Protein AF-A0A954KDH1-F1 (afdb_monomer_lite)

pLDDT: mean 82.48, std 14.62, range [36.0, 96.5]

Structure (mmCIF, N/CA/C/O backbone):
data_AF-A0A954KDH1-F1
#
_entry.id   AF-A0A954KDH1-F1
#
loop_
_atom_site.group_PDB
_atom_site.id
_atom_site.type_symbol
_atom_site.label_atom_id
_atom_site.label_alt_id
_atom_site.label_comp_id
_atom_site.label_asym_id
_atom_site.label_entity_id
_atom_site.label_seq_id
_atom_site.pdbx_PDB_ins_code
_atom_site.Cartn_x
_atom_site.Cartn_y
_atom_site.Cartn_z
_atom_site.occupancy
_atom_site.B_iso_or_equiv
_atom_site.auth_seq_id
_atom_site.auth_comp_id
_atom_site.auth_asym_id
_atom_site.auth_atom_id
_atom_site.pdbx_PDB_model_num
ATOM 1 N N . MET A 1 1 ? 12.120 -22.238 31.222 1.00 41.44 1 MET A N 1
ATOM 2 C CA . MET A 1 1 ? 12.015 -21.765 29.825 1.00 41.44 1 MET A CA 1
ATOM 3 C C . MET A 1 1 ? 10.906 -22.561 29.163 1.00 41.44 1 MET A C 1
ATOM 5 O O . MET A 1 1 ? 11.081 -23.754 28.955 1.00 41.44 1 MET A O 1
ATOM 9 N N . LEU A 1 2 ? 9.734 -21.948 28.991 1.00 50.34 2 LEU A N 1
ATOM 10 C CA . LEU A 1 2 ? 8.529 -22.610 28.492 1.00 50.34 2 LEU A CA 1
ATOM 11 C C . LEU A 1 2 ? 8.647 -22.820 26.981 1.00 50.34 2 LEU A C 1
ATOM 13 O O . LEU A 1 2 ? 8.677 -21.863 26.214 1.00 50.34 2 LEU A O 1
ATOM 17 N N . ILE A 1 3 ? 8.711 -24.084 26.568 1.00 58.03 3 ILE A N 1
ATOM 18 C CA . ILE A 1 3 ? 8.338 -24.479 25.213 1.00 58.03 3 ILE A CA 1
ATOM 19 C C . ILE A 1 3 ? 6.816 -24.325 25.172 1.00 58.03 3 ILE A C 1
ATOM 21 O O . ILE A 1 3 ? 6.092 -25.205 25.634 1.00 58.03 3 ILE A O 1
ATOM 25 N N . GLU A 1 4 ? 6.325 -23.176 24.711 1.00 59.12 4 GLU A N 1
ATOM 26 C CA . GLU A 1 4 ? 4.906 -23.024 24.381 1.00 59.12 4 GLU A CA 1
ATOM 27 C C . GLU A 1 4 ? 4.525 -24.118 23.383 1.00 59.12 4 GLU A C 1
ATOM 29 O O . GLU A 1 4 ? 5.146 -24.264 22.326 1.00 59.12 4 GLU A O 1
ATOM 34 N N . SER A 1 5 ? 3.529 -24.930 23.739 1.00 81.81 5 SER A N 1
ATOM 35 C CA . SER A 1 5 ? 3.083 -26.016 22.872 1.00 81.81 5 SER A CA 1
ATOM 36 C C . SER A 1 5 ? 2.505 -25.438 21.576 1.00 81.81 5 SER A C 1
ATOM 38 O O . SER A 1 5 ? 1.783 -24.441 21.590 1.00 81.81 5 SER A O 1
ATOM 40 N N . LEU A 1 6 ? 2.790 -26.075 20.437 1.00 76.06 6 LEU A N 1
ATOM 41 C CA . LEU A 1 6 ? 2.271 -25.654 19.125 1.00 76.06 6 LEU A CA 1
ATOM 42 C C . LEU A 1 6 ? 0.738 -25.524 19.110 1.00 76.06 6 LEU A C 1
ATOM 44 O O . LEU A 1 6 ? 0.189 -24.698 18.386 1.00 76.06 6 LEU A O 1
ATOM 48 N N . SER A 1 7 ? 0.054 -26.311 19.940 1.00 82.31 7 SER A N 1
ATOM 49 C CA . SER A 1 7 ? -1.394 -26.275 20.135 1.00 82.31 7 SER A CA 1
ATOM 50 C C . SER A 1 7 ? -1.880 -24.939 20.700 1.00 82.31 7 SER A C 1
ATOM 52 O O . SER A 1 7 ? -2.890 -24.415 20.235 1.00 82.31 7 SER A O 1
ATOM 5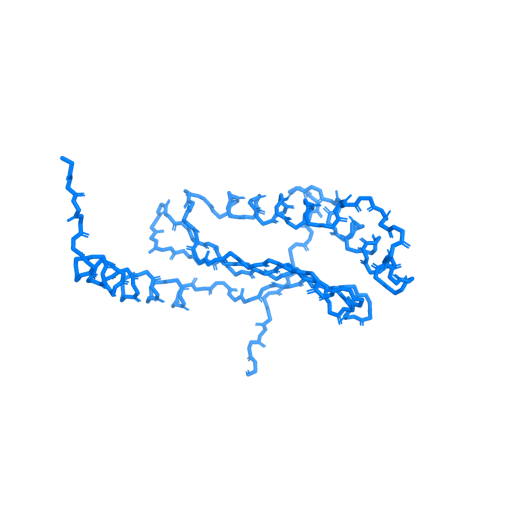4 N N . GLN A 1 8 ? -1.139 -24.372 21.654 1.00 79.75 8 GLN A N 1
ATOM 55 C CA . GLN A 1 8 ? -1.467 -23.101 22.296 1.00 79.75 8 GLN A CA 1
ATOM 56 C C . GLN A 1 8 ? -1.303 -21.934 21.316 1.00 79.75 8 GLN A C 1
ATOM 58 O O . GLN A 1 8 ? -2.237 -21.164 21.116 1.00 79.75 8 GLN A O 1
ATOM 63 N N . ARG A 1 9 ? -0.188 -21.899 20.574 1.00 74.44 9 ARG A N 1
ATOM 64 C CA . ARG A 1 9 ? 0.027 -20.904 19.507 1.00 74.44 9 ARG A CA 1
ATOM 65 C C . ARG A 1 9 ? -1.010 -21.000 18.390 1.00 74.44 9 ARG A C 1
ATOM 67 O O . ARG A 1 9 ? -1.401 -19.987 17.819 1.00 74.44 9 ARG A O 1
ATOM 74 N N . ARG A 1 10 ? -1.476 -22.213 18.069 1.00 81.81 10 ARG A N 1
ATOM 75 C CA . ARG A 1 10 ? -2.538 -22.413 17.074 1.00 81.81 10 ARG A CA 1
ATOM 76 C C . ARG A 1 10 ? -3.878 -21.864 17.558 1.00 81.81 10 ARG A C 1
ATOM 78 O O . ARG A 1 10 ? -4.588 -21.276 16.753 1.00 81.81 10 ARG A O 1
ATOM 85 N N . GLN A 1 11 ? -4.213 -22.039 18.837 1.00 83.06 11 GLN A N 1
ATOM 86 C CA . GLN A 1 11 ? -5.427 -21.467 19.427 1.00 83.06 11 GLN A CA 1
ATOM 87 C C . GLN A 1 11 ? -5.362 -19.944 19.511 1.00 83.06 11 GLN A C 1
ATOM 89 O O . GLN A 1 11 ? -6.327 -19.289 19.144 1.00 83.06 11 GLN A O 1
ATOM 94 N N . GLU A 1 12 ? -4.228 -19.377 19.917 1.00 76.19 12 GLU A N 1
ATOM 95 C CA . GLU A 1 12 ? -4.022 -17.923 19.934 1.00 76.19 12 GLU A CA 1
ATOM 96 C C . GLU A 1 12 ? -4.128 -17.329 18.525 1.00 76.19 12 GLU A C 1
ATOM 98 O O . GLU A 1 12 ? -4.797 -16.318 18.326 1.00 76.19 12 GLU A O 1
ATOM 103 N N . PHE A 1 13 ? -3.549 -18.000 17.524 1.00 72.94 13 PHE A N 1
ATOM 104 C CA . PHE A 1 13 ? -3.697 -17.609 16.126 1.00 72.94 13 PHE A CA 1
ATOM 105 C C . PHE A 1 13 ? -5.142 -17.741 15.633 1.00 72.94 13 PHE A C 1
ATOM 107 O O . PHE A 1 13 ? -5.624 -16.832 14.975 1.00 72.94 13 PHE A O 1
ATOM 114 N N . GLN A 1 14 ? -5.852 -18.829 15.948 1.00 73.88 14 GLN A N 1
ATOM 115 C CA . GLN A 1 14 ? -7.266 -18.990 15.577 1.00 73.88 14 GLN A CA 1
ATOM 116 C C . GLN A 1 14 ? -8.146 -17.927 16.232 1.00 73.88 14 GLN A C 1
ATOM 118 O O . GLN A 1 14 ? -8.955 -17.307 15.553 1.00 73.88 14 GLN A O 1
ATOM 123 N N . HIS A 1 15 ? -7.922 -17.649 17.513 1.00 70.56 15 HIS A N 1
ATOM 124 C CA . HIS A 1 15 ? -8.619 -16.594 18.232 1.00 70.56 15 HIS A CA 1
ATOM 125 C C . HIS A 1 15 ? -8.330 -15.220 17.624 1.00 70.56 15 HIS A C 1
ATOM 127 O O . HIS A 1 15 ? -9.251 -14.437 17.420 1.00 70.56 15 HIS A O 1
ATOM 133 N N . TRP A 1 16 ? -7.079 -14.934 17.254 1.00 66.44 16 TRP A N 1
ATOM 134 C CA . TRP A 1 16 ? -6.728 -13.718 16.517 1.00 66.44 16 TRP A CA 1
ATOM 135 C C . TRP A 1 16 ? -7.378 -13.679 15.127 1.00 66.44 16 TRP A C 1
ATOM 137 O O . TRP A 1 16 ? -7.910 -12.652 14.725 1.00 66.44 16 TRP A O 1
ATOM 147 N N . VAL A 1 17 ? -7.410 -14.798 14.402 1.00 63.44 17 VAL A N 1
ATOM 148 C CA . VAL A 1 17 ? -8.086 -14.913 13.101 1.00 63.44 17 VAL A CA 1
ATOM 149 C C . VAL A 1 17 ? -9.591 -14.687 13.229 1.00 63.44 17 VAL A C 1
ATOM 151 O O . VAL A 1 17 ? -10.179 -14.144 12.311 1.00 63.44 17 VAL A O 1
ATOM 154 N N . GLU A 1 18 ? -10.233 -15.076 14.321 1.00 63.59 18 GLU A N 1
ATOM 155 C CA . GLU A 1 18 ? -11.670 -14.851 14.521 1.00 63.59 18 GLU A CA 1
ATOM 156 C C . GLU A 1 18 ? -11.955 -13.425 15.007 1.00 63.59 18 GLU A C 1
ATOM 158 O O . GLU A 1 18 ? -12.892 -12.784 14.546 1.00 63.59 18 GLU A O 1
ATOM 163 N N . THR A 1 19 ? -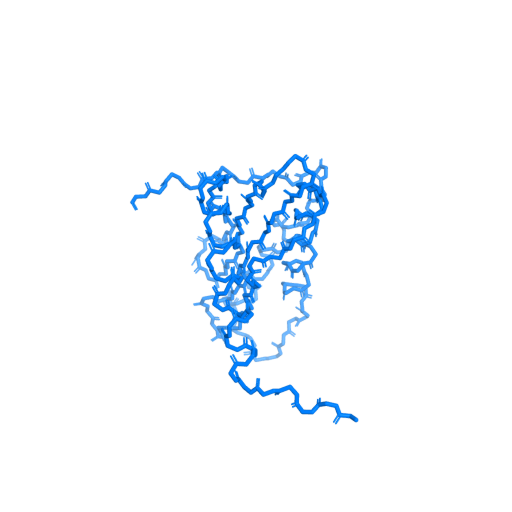11.117 -12.892 15.896 1.00 58.12 19 THR A N 1
ATOM 164 C CA . THR A 1 19 ? -11.371 -11.605 16.566 1.00 58.12 19 THR A CA 1
ATOM 165 C C . THR A 1 19 ? -10.765 -10.391 15.867 1.00 58.12 19 THR A C 1
ATOM 167 O O . THR A 1 19 ? -11.274 -9.290 16.042 1.00 58.12 19 THR A O 1
ATOM 170 N N . ALA A 1 20 ? -9.700 -10.550 15.075 1.00 52.81 20 ALA A N 1
ATOM 171 C CA . ALA A 1 20 ? -9.060 -9.459 14.333 1.00 52.81 20 ALA A CA 1
ATOM 172 C C . ALA A 1 20 ? -9.505 -9.393 12.863 1.00 52.81 20 ALA A C 1
ATOM 174 O O . ALA A 1 20 ? -9.454 -8.325 12.256 1.00 52.81 20 ALA A O 1
ATOM 175 N N . ARG A 1 21 ? -9.948 -10.518 12.284 1.00 49.81 21 ARG A N 1
ATOM 176 C CA . ARG A 1 21 ? -10.397 -10.585 10.882 1.00 49.81 21 ARG A CA 1
ATOM 177 C C . ARG A 1 21 ? -11.805 -10.019 10.689 1.00 49.81 21 ARG A C 1
ATOM 179 O O . ARG A 1 21 ? -12.070 -9.475 9.629 1.00 49.81 21 ARG A O 1
ATOM 186 N N . ASP A 1 22 ? -12.665 -10.087 11.706 1.00 55.66 22 ASP A N 1
ATOM 187 C CA . ASP A 1 22 ? -14.060 -9.626 11.616 1.00 55.66 22 ASP A CA 1
ATOM 188 C C . ASP A 1 22 ? -14.228 -8.090 11.753 1.00 55.66 22 ASP A C 1
ATOM 190 O O . ASP A 1 22 ? -14.927 -7.483 10.940 1.00 55.66 22 ASP A O 1
ATOM 194 N N . PRO A 1 23 ? -13.539 -7.378 12.673 1.00 56.06 23 PRO A N 1
ATOM 195 C CA . PRO A 1 23 ? -13.698 -5.924 12.792 1.00 56.06 23 PRO A CA 1
ATOM 196 C C . PRO A 1 23 ? -13.028 -5.155 11.653 1.00 56.06 23 PRO A C 1
ATOM 198 O O . PRO A 1 23 ? -13.531 -4.117 11.233 1.00 56.06 23 PRO A O 1
ATOM 201 N N . ALA A 1 24 ? -11.888 -5.641 11.151 1.00 56.94 24 ALA A N 1
ATOM 202 C CA . ALA A 1 24 ? -11.119 -4.926 10.138 1.00 56.94 24 ALA A CA 1
ATOM 203 C C . ALA A 1 24 ? -11.778 -4.991 8.751 1.00 56.94 24 ALA A C 1
ATOM 205 O O . ALA A 1 24 ? -11.889 -3.973 8.077 1.00 56.94 24 ALA A O 1
ATOM 206 N N . ASP A 1 25 ? -12.269 -6.162 8.336 1.00 60.72 25 ASP A N 1
ATOM 207 C CA . ASP A 1 25 ? -12.939 -6.289 7.036 1.00 60.72 25 ASP A CA 1
ATOM 208 C C . ASP A 1 25 ? -14.343 -5.629 7.055 1.00 60.72 25 ASP A C 1
ATOM 210 O O . ASP A 1 25 ? -14.771 -5.086 6.039 1.00 60.72 25 ASP A O 1
ATOM 214 N N . SER A 1 26 ? -15.045 -5.592 8.201 1.00 64.38 26 SER A N 1
ATOM 215 C CA . SER A 1 26 ? -16.382 -4.967 8.320 1.00 64.38 26 SER A CA 1
ATOM 216 C C . SER A 1 26 ? -16.371 -3.435 8.423 1.00 64.38 26 SER A C 1
ATOM 218 O O . SER A 1 26 ? -17.340 -2.787 8.028 1.00 64.38 26 SER A O 1
ATOM 220 N N . SER A 1 27 ? -15.281 -2.850 8.929 1.00 74.44 27 SER A N 1
ATOM 221 C CA . SER A 1 27 ? -15.080 -1.396 9.070 1.00 74.44 27 SER A CA 1
ATOM 222 C C . SER A 1 27 ? -14.056 -0.826 8.085 1.00 74.44 27 SER A C 1
ATOM 224 O O . SER A 1 27 ? -13.600 0.311 8.243 1.00 74.44 27 SER A O 1
ATOM 226 N N . SER A 1 28 ? -13.658 -1.630 7.098 1.00 83.44 28 SER A N 1
ATOM 227 C CA . SER A 1 28 ? -12.662 -1.244 6.113 1.00 83.44 28 SER A CA 1
ATOM 228 C C . SER A 1 28 ? -13.101 -0.001 5.348 1.00 83.44 28 SER A C 1
ATOM 230 O O . SER A 1 28 ? -14.233 0.116 4.879 1.00 83.44 28 SER A O 1
ATOM 232 N N . GLU A 1 29 ? -12.159 0.915 5.158 1.00 87.88 29 GLU A N 1
ATOM 233 C CA . GLU A 1 29 ? -12.339 2.064 4.277 1.00 87.88 29 GLU A CA 1
ATOM 234 C C . GLU A 1 29 ? -12.196 1.707 2.788 1.00 87.88 29 GLU A C 1
ATOM 236 O O . GLU A 1 29 ? -12.301 2.586 1.933 1.00 87.88 29 GLU A O 1
ATOM 241 N N . GLY A 1 30 ? -11.938 0.435 2.474 1.00 87.50 30 GLY A N 1
ATOM 242 C CA . GLY A 1 30 ? -11.697 -0.068 1.131 1.00 87.50 30 GLY A CA 1
ATOM 243 C C . GLY A 1 30 ? -10.229 0.009 0.707 1.00 87.50 30 GLY A C 1
ATOM 244 O O . GLY A 1 30 ? -9.422 0.784 1.231 1.00 87.50 30 GLY A O 1
ATOM 245 N N . LEU A 1 31 ? -9.881 -0.842 -0.260 1.00 90.50 31 LEU A N 1
ATOM 246 C CA . LEU A 1 31 ? -8.530 -0.937 -0.800 1.00 90.50 31 LEU A CA 1
ATOM 247 C C . LEU A 1 31 ? -8.167 0.344 -1.555 1.00 90.50 31 LEU A C 1
ATOM 249 O O . LEU A 1 31 ? -8.916 0.833 -2.398 1.00 90.50 31 LEU A O 1
ATOM 253 N N . ARG A 1 32 ? -6.980 0.866 -1.275 1.00 92.88 32 ARG A N 1
ATOM 254 C CA . ARG A 1 32 ? -6.385 2.022 -1.940 1.00 92.88 32 ARG A CA 1
ATOM 255 C C . ARG A 1 32 ? -5.073 1.599 -2.556 1.00 92.88 32 ARG A C 1
ATOM 257 O O . ARG A 1 32 ? -4.316 0.859 -1.932 1.00 92.88 32 ARG A O 1
ATOM 264 N N . PHE A 1 33 ? -4.784 2.059 -3.766 1.00 93.00 33 PHE A N 1
ATOM 265 C CA . PHE A 1 33 ? -3.536 1.705 -4.422 1.00 93.00 33 PHE A CA 1
ATOM 266 C C . PHE A 1 33 ? -2.991 2.815 -5.311 1.00 93.00 33 PHE A C 1
ATOM 268 O O . PHE A 1 33 ? -3.716 3.664 -5.823 1.00 93.00 33 PHE A O 1
ATOM 275 N N . LEU A 1 34 ? -1.677 2.766 -5.479 1.00 92.12 34 LEU A N 1
ATOM 276 C CA . LEU A 1 34 ? -0.881 3.564 -6.393 1.00 92.12 34 LEU A CA 1
ATOM 277 C C . LEU A 1 34 ? -0.156 2.591 -7.316 1.00 92.12 34 LEU A C 1
ATOM 279 O O . LEU A 1 34 ? 0.399 1.591 -6.851 1.00 92.12 34 LEU A O 1
ATOM 283 N N . SER A 1 35 ? -0.130 2.897 -8.602 1.00 93.38 35 SER A N 1
ATOM 284 C CA . SER A 1 35 ? 0.658 2.162 -9.585 1.00 93.38 35 SER A CA 1
ATOM 285 C C . SER A 1 35 ? 1.393 3.136 -10.491 1.00 93.38 35 SER A C 1
ATOM 287 O O . SER A 1 35 ? 0.923 4.253 -10.720 1.00 93.38 35 SER A O 1
ATOM 289 N N . ASP A 1 36 ? 2.522 2.703 -11.045 1.00 92.69 36 ASP A N 1
ATOM 290 C CA . ASP A 1 36 ? 3.136 3.429 -12.155 1.00 92.69 36 ASP A CA 1
ATOM 291 C C . ASP A 1 36 ? 2.230 3.360 -13.399 1.00 92.69 36 ASP A C 1
ATOM 293 O O . ASP A 1 36 ? 1.269 2.581 -13.466 1.00 92.69 36 ASP A O 1
ATOM 297 N N . ARG A 1 37 ? 2.557 4.150 -14.424 1.00 89.56 37 ARG A N 1
ATOM 298 C CA . ARG A 1 37 ? 1.727 4.261 -15.635 1.00 89.56 37 ARG A CA 1
ATOM 299 C C . ARG A 1 37 ? 1.569 2.950 -16.406 1.00 89.56 37 ARG A C 1
ATOM 301 O O . ARG A 1 37 ? 0.618 2.818 -17.172 1.00 89.56 37 ARG A O 1
ATOM 308 N N . ASN A 1 38 ? 2.491 2.001 -16.237 1.00 92.12 38 ASN A N 1
ATOM 309 C CA . ASN A 1 38 ? 2.505 0.734 -16.968 1.00 92.12 38 ASN A CA 1
ATOM 310 C C . ASN A 1 38 ? 2.145 -0.477 -16.094 1.00 92.12 38 ASN A C 1
ATOM 312 O O . ASN A 1 38 ? 2.442 -1.609 -16.505 1.00 92.12 38 ASN A O 1
ATOM 316 N N . ASP A 1 39 ? 1.584 -0.247 -14.900 1.00 93.25 39 ASP A N 1
ATOM 317 C CA . ASP A 1 39 ? 1.222 -1.285 -13.920 1.00 93.25 39 ASP A CA 1
ATOM 318 C C . ASP A 1 39 ? 2.367 -2.293 -13.660 1.00 93.25 39 ASP A C 1
ATOM 320 O O . ASP A 1 39 ? 2.202 -3.506 -13.523 1.00 93.25 39 ASP A O 1
ATOM 324 N N . ALA A 1 40 ? 3.590 -1.776 -13.672 1.00 94.75 40 ALA A N 1
ATOM 325 C CA . ALA A 1 40 ? 4.844 -2.479 -13.474 1.00 94.75 40 ALA A CA 1
ATOM 326 C C . ALA A 1 40 ? 5.314 -2.446 -12.004 1.00 94.75 40 ALA A C 1
ATOM 328 O O . ALA A 1 40 ? 6.208 -3.216 -11.632 1.00 94.75 40 ALA A O 1
ATOM 329 N N . ALA A 1 41 ? 4.714 -1.598 -11.172 1.00 95.50 41 ALA A N 1
ATOM 330 C CA . ALA A 1 41 ? 4.897 -1.454 -9.738 1.00 95.50 41 ALA A CA 1
ATOM 331 C C . ALA A 1 41 ? 3.575 -1.047 -9.067 1.00 95.50 41 ALA A C 1
ATOM 333 O O . ALA A 1 41 ? 2.730 -0.387 -9.664 1.00 95.50 41 ALA A O 1
ATOM 334 N N . LEU A 1 42 ? 3.412 -1.457 -7.812 1.00 95.56 42 LEU A N 1
ATOM 335 C CA . LEU A 1 42 ? 2.193 -1.288 -7.030 1.00 95.56 42 LEU A CA 1
ATOM 336 C C . LEU A 1 42 ? 2.540 -0.962 -5.578 1.00 95.56 42 LEU A C 1
ATOM 338 O O . LEU A 1 42 ? 3.405 -1.615 -4.986 1.00 95.56 42 LEU A O 1
ATOM 342 N N . ALA A 1 43 ? 1.808 -0.026 -4.988 1.00 95.81 43 ALA A N 1
ATOM 343 C CA . ALA A 1 43 ? 1.707 0.161 -3.549 1.00 95.81 43 ALA A CA 1
ATOM 344 C C . ALA A 1 43 ? 0.232 0.230 -3.165 1.00 95.81 43 ALA A C 1
ATOM 346 O O . ALA A 1 43 ? -0.447 1.188 -3.515 1.00 95.81 43 ALA A O 1
ATOM 347 N N . GLU A 1 44 ? -0.261 -0.777 -2.459 1.00 95.44 44 GLU A N 1
ATOM 348 C CA . GLU A 1 44 ? -1.649 -0.862 -2.018 1.00 95.44 44 GLU A CA 1
ATOM 349 C C . GLU A 1 44 ? -1.732 -0.992 -0.503 1.00 95.44 44 GLU A C 1
ATOM 351 O O . GLU A 1 44 ? -0.857 -1.583 0.138 1.00 95.44 44 GLU A O 1
ATOM 356 N N . TYR A 1 45 ? -2.788 -0.435 0.069 1.00 95.19 45 TYR A N 1
ATOM 357 C CA . TYR A 1 45 ? -3.084 -0.531 1.483 1.00 95.19 45 TYR A CA 1
ATOM 358 C C . TYR A 1 45 ? -4.577 -0.435 1.739 1.00 95.19 45 TYR A C 1
ATOM 360 O O . TYR A 1 45 ? -5.360 0.036 0.916 1.00 95.19 45 TYR A O 1
ATOM 368 N N . GLU A 1 46 ? -4.958 -0.862 2.926 1.00 94.00 46 GLU A N 1
ATOM 369 C CA . GLU A 1 46 ? -6.327 -0.806 3.395 1.00 94.00 46 GLU A CA 1
ATOM 370 C C . GLU A 1 46 ? -6.306 -0.529 4.886 1.00 94.00 46 GLU A C 1
ATOM 372 O O . GLU A 1 46 ? -5.496 -1.114 5.608 1.00 94.00 46 GLU A O 1
ATOM 377 N N . ILE A 1 47 ? -7.158 0.394 5.322 1.00 93.56 47 ILE A N 1
ATOM 378 C CA . ILE A 1 47 ? -7.257 0.828 6.712 1.00 93.56 47 ILE A CA 1
ATOM 379 C C . ILE A 1 47 ? -8.647 0.489 7.226 1.00 93.56 47 ILE A C 1
ATOM 381 O O . ILE A 1 47 ? -9.629 0.665 6.510 1.00 93.56 47 ILE A O 1
ATOM 385 N N . ALA A 1 48 ? -8.712 0.042 8.472 1.00 91.50 48 ALA A N 1
ATOM 386 C CA . ALA A 1 48 ? -9.957 -0.266 9.148 1.00 91.50 48 ALA A CA 1
ATOM 387 C C . ALA A 1 48 ? -9.953 0.277 10.578 1.00 91.50 48 ALA A C 1
ATOM 389 O O . ALA A 1 48 ? -8.915 0.260 11.250 1.00 91.50 48 ALA A O 1
ATOM 390 N N . LYS A 1 49 ? -11.110 0.743 11.055 1.00 90.50 49 LYS A N 1
ATOM 391 C CA . LYS A 1 49 ? -11.283 1.208 12.438 1.00 90.50 49 LYS A CA 1
ATOM 392 C C . LYS A 1 49 ? -11.741 0.036 13.308 1.00 90.50 49 LYS A C 1
ATOM 394 O O . LYS A 1 49 ? -12.878 -0.404 13.209 1.00 90.50 49 LYS A O 1
ATOM 399 N N . LEU A 1 50 ? -10.869 -0.462 14.183 1.00 85.31 50 LEU A N 1
ATOM 400 C CA . LEU A 1 50 ? -11.181 -1.628 15.019 1.00 85.31 50 LEU A CA 1
ATOM 401 C C . LEU A 1 50 ? -12.140 -1.287 16.167 1.00 85.31 50 LEU A C 1
ATOM 403 O O . LEU A 1 50 ? -13.005 -2.089 16.507 1.00 85.31 50 LEU A O 1
ATOM 407 N N . ASP A 1 51 ? -11.956 -0.113 16.775 1.00 84.44 51 ASP A N 1
ATOM 408 C CA . ASP A 1 51 ? -12.805 0.466 17.822 1.00 84.44 51 ASP A CA 1
ATOM 409 C C . ASP A 1 51 ? -12.546 1.983 17.932 1.00 84.44 51 ASP A C 1
ATOM 411 O O . ASP A 1 51 ? -11.925 2.576 17.051 1.00 84.44 51 ASP A O 1
ATOM 415 N N . GLU A 1 52 ? -13.027 2.645 18.990 1.00 81.62 52 GLU A N 1
ATOM 416 C CA . GLU A 1 52 ? -12.888 4.101 19.149 1.00 81.62 52 GLU A CA 1
ATOM 417 C C . GLU A 1 52 ? -11.447 4.615 19.220 1.00 81.62 52 GLU A C 1
ATOM 419 O O . GLU A 1 52 ? -11.212 5.784 18.911 1.00 81.62 52 GLU A O 1
ATOM 424 N N . THR A 1 53 ? -10.487 3.775 19.606 1.00 85.00 53 THR A N 1
ATOM 425 C CA . THR A 1 53 ? -9.100 4.197 19.849 1.00 85.00 53 THR A CA 1
ATOM 426 C C . THR A 1 53 ? -8.077 3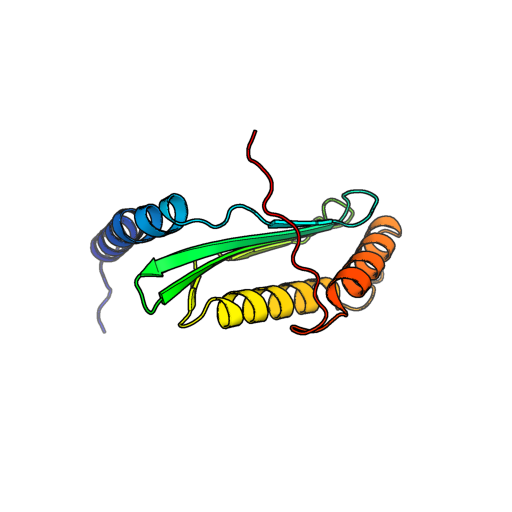.447 19.007 1.00 85.00 53 THR A C 1
ATOM 428 O O . THR A 1 53 ? -6.895 3.781 19.064 1.00 85.00 53 THR A O 1
ATOM 431 N N . ARG A 1 54 ? -8.490 2.435 18.234 1.00 90.19 54 ARG A N 1
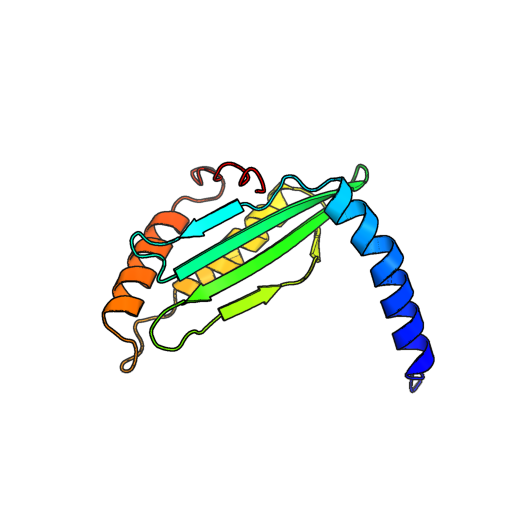ATOM 432 C CA . ARG A 1 54 ? -7.573 1.581 17.473 1.00 90.19 54 ARG A CA 1
ATOM 433 C C . ARG A 1 54 ? -7.936 1.488 16.002 1.00 90.19 54 ARG A C 1
ATOM 435 O O . ARG A 1 54 ? -9.092 1.331 15.610 1.00 90.19 54 ARG A O 1
ATOM 442 N N . TRP A 1 55 ? -6.885 1.480 15.197 1.00 93.56 55 TRP A N 1
ATOM 443 C CA . TRP A 1 55 ? -6.922 1.354 13.750 1.00 93.56 55 TRP A CA 1
ATOM 444 C C . TRP A 1 55 ? -6.027 0.204 13.316 1.00 93.56 55 TRP A C 1
ATOM 446 O O . TRP A 1 55 ? -5.052 -0.123 13.989 1.00 93.56 55 TRP A O 1
ATOM 456 N N . ALA A 1 56 ? -6.341 -0.410 12.186 1.00 92.44 56 ALA A N 1
ATOM 457 C CA . ALA A 1 56 ? -5.499 -1.417 11.568 1.00 92.44 56 ALA A CA 1
ATOM 458 C C . ALA A 1 56 ? -5.171 -1.034 10.132 1.00 92.44 56 ALA A C 1
ATOM 460 O O . ALA A 1 56 ? -5.967 -0.380 9.463 1.00 92.44 56 ALA A O 1
ATOM 461 N N . ILE A 1 57 ? -4.010 -1.476 9.657 1.00 94.19 57 ILE A N 1
ATOM 462 C CA . ILE A 1 57 ? -3.614 -1.379 8.254 1.00 94.19 57 ILE A CA 1
ATOM 463 C C . ILE A 1 57 ? -3.040 -2.699 7.755 1.00 94.19 57 ILE A C 1
ATOM 465 O O . ILE A 1 57 ? -2.225 -3.323 8.437 1.00 94.19 57 ILE A O 1
ATOM 469 N N . ARG A 1 58 ? -3.441 -3.109 6.553 1.00 93.94 58 ARG A N 1
ATOM 470 C CA . ARG A 1 58 ? -2.729 -4.107 5.745 1.00 93.94 58 ARG A CA 1
ATO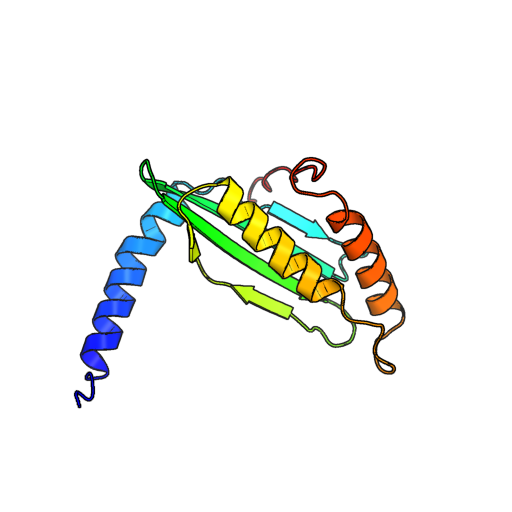M 471 C C . ARG A 1 58 ? -2.192 -3.432 4.495 1.00 93.94 58 ARG A C 1
ATOM 473 O O . ARG A 1 58 ? -2.771 -2.455 4.028 1.00 93.94 58 ARG A O 1
ATOM 480 N N . MET A 1 59 ? -1.088 -3.933 3.953 1.00 95.81 59 MET A N 1
ATOM 481 C CA . MET A 1 59 ? -0.504 -3.355 2.743 1.00 95.81 59 MET A CA 1
ATOM 482 C C . MET A 1 59 ? 0.318 -4.353 1.945 1.00 95.81 59 MET A C 1
ATOM 484 O O . MET A 1 59 ? 0.827 -5.345 2.475 1.00 95.81 59 MET A O 1
ATOM 488 N N . ARG A 1 60 ? 0.523 -4.021 0.676 1.00 96.06 60 ARG A N 1
ATOM 489 C CA . ARG A 1 60 ? 1.454 -4.693 -0.219 1.00 96.06 60 ARG A CA 1
ATOM 490 C C . ARG A 1 60 ? 2.165 -3.658 -1.074 1.00 96.06 60 ARG A C 1
ATOM 492 O O . ARG A 1 60 ? 1.551 -2.765 -1.640 1.00 96.06 60 ARG A O 1
ATOM 499 N N . VAL A 1 61 ? 3.476 -3.811 -1.201 1.00 96.50 61 VAL A N 1
ATOM 500 C CA . VAL A 1 61 ? 4.299 -3.022 -2.124 1.00 96.50 61 VAL A CA 1
ATOM 501 C C . VAL A 1 61 ? 5.130 -3.984 -2.957 1.00 96.50 61 VAL A C 1
ATOM 503 O O . VAL A 1 61 ? 5.754 -4.893 -2.405 1.00 96.50 61 VAL A O 1
ATOM 506 N N . ALA A 1 62 ? 5.079 -3.872 -4.280 1.00 96.38 62 ALA A N 1
ATOM 507 C CA . ALA A 1 62 ? 5.725 -4.840 -5.160 1.00 96.38 62 ALA A CA 1
ATOM 508 C C . ALA A 1 62 ? 6.017 -4.286 -6.553 1.00 96.38 62 ALA A C 1
ATOM 510 O O . ALA A 1 62 ? 5.261 -3.480 -7.090 1.00 96.38 62 ALA A O 1
ATOM 511 N N . TYR A 1 63 ? 7.057 -4.826 -7.180 1.00 95.31 63 TYR A N 1
ATOM 512 C CA . TYR A 1 63 ? 7.236 -4.787 -8.624 1.00 95.31 63 TYR A CA 1
ATOM 513 C C . TYR A 1 63 ? 6.464 -5.938 -9.280 1.00 95.31 63 TYR A C 1
ATOM 515 O O . TYR A 1 63 ? 6.524 -7.083 -8.833 1.00 95.31 63 TYR A O 1
ATOM 523 N N . ARG A 1 64 ? 5.770 -5.639 -10.378 1.00 94.12 64 ARG A N 1
ATOM 524 C CA . ARG A 1 64 ? 5.131 -6.599 -11.298 1.00 94.12 64 ARG A CA 1
ATOM 525 C C . ARG A 1 64 ? 5.997 -6.864 -12.540 1.00 94.12 64 ARG A C 1
ATOM 527 O O . ARG A 1 64 ? 5.566 -7.509 -13.490 1.00 94.12 64 ARG A O 1
ATOM 534 N N . CYS A 1 65 ? 7.224 -6.346 -12.545 1.00 91.56 65 CYS A N 1
ATOM 535 C CA . CYS A 1 65 ? 8.198 -6.499 -13.618 1.00 91.56 65 CYS A CA 1
ATOM 536 C C . CYS A 1 65 ? 9.602 -6.791 -13.066 1.00 91.56 65 CYS A C 1
ATOM 538 O O . CYS A 1 65 ? 9.865 -6.643 -11.871 1.00 91.56 65 CYS A O 1
ATOM 540 N N . GLY A 1 66 ? 10.513 -7.191 -13.957 1.00 89.69 66 GLY A N 1
ATOM 541 C CA . GLY A 1 66 ? 11.915 -7.423 -13.622 1.00 89.69 66 GLY A CA 1
ATOM 542 C C . GLY A 1 66 ? 12.083 -8.529 -12.583 1.00 89.69 66 GLY A C 1
ATOM 543 O O . GLY A 1 66 ? 11.751 -9.680 -12.850 1.00 89.69 66 GLY A O 1
ATOM 544 N N . ASN A 1 67 ? 12.610 -8.185 -11.408 1.00 88.81 67 ASN A N 1
ATOM 545 C CA . ASN A 1 67 ? 12.860 -9.155 -10.337 1.00 88.81 67 ASN A CA 1
ATOM 546 C C . ASN A 1 67 ? 11.619 -9.512 -9.498 1.00 88.81 67 ASN A C 1
ATOM 548 O O . ASN A 1 67 ? 11.737 -10.333 -8.589 1.00 88.81 67 ASN A O 1
ATOM 552 N N . CYS A 1 68 ? 10.464 -8.892 -9.771 1.00 90.38 68 CYS A N 1
ATOM 553 C CA . CYS A 1 68 ? 9.200 -9.121 -9.063 1.00 90.38 68 CYS A CA 1
ATOM 554 C C . CYS A 1 68 ? 9.306 -9.007 -7.528 1.00 90.38 68 CYS A C 1
ATOM 556 O O . CYS A 1 68 ? 8.544 -9.633 -6.791 1.00 90.38 68 CYS A O 1
ATOM 558 N N . ASN A 1 69 ? 10.277 -8.235 -7.030 1.00 91.50 69 ASN A N 1
ATOM 559 C CA . ASN A 1 69 ? 10.486 -8.052 -5.601 1.00 91.50 69 ASN A CA 1
ATOM 560 C C . ASN A 1 69 ? 9.280 -7.336 -4.984 1.00 91.50 69 ASN A C 1
ATOM 562 O O . ASN A 1 69 ? 8.795 -6.343 -5.520 1.00 91.50 69 ASN A O 1
ATOM 566 N N . GLY A 1 70 ? 8.835 -7.806 -3.827 1.00 93.00 70 GLY A N 1
ATOM 567 C CA . GLY A 1 70 ? 7.715 -7.230 -3.108 1.00 93.00 70 GLY A CA 1
ATOM 568 C C . GLY A 1 70 ? 7.724 -7.623 -1.642 1.00 93.00 70 GLY A C 1
ATOM 569 O O . GLY A 1 70 ? 8.448 -8.522 -1.219 1.00 93.00 70 GLY A O 1
ATOM 570 N N . MET A 1 71 ? 6.904 -6.933 -0.865 1.00 94.31 71 MET A N 1
ATOM 571 C CA . MET A 1 71 ? 6.595 -7.289 0.510 1.00 94.31 71 MET A CA 1
ATOM 572 C C . MET A 1 71 ? 5.114 -7.055 0.778 1.00 94.31 71 MET A C 1
ATOM 574 O O . MET A 1 71 ? 4.470 -6.218 0.149 1.00 94.31 71 MET A O 1
ATOM 578 N N . SER A 1 72 ? 4.566 -7.824 1.708 1.00 93.69 72 SER A N 1
ATOM 579 C CA . SER A 1 72 ? 3.205 -7.653 2.207 1.00 93.69 72 SER A CA 1
ATOM 580 C C . SER A 1 72 ? 3.262 -7.613 3.722 1.00 93.69 72 SER A C 1
ATOM 582 O O . SER A 1 72 ? 4.036 -8.354 4.330 1.00 93.69 72 SER A O 1
ATOM 584 N N . ILE A 1 73 ? 2.466 -6.735 4.317 1.00 91.62 73 ILE A N 1
ATOM 585 C CA . ILE A 1 73 ? 2.316 -6.630 5.762 1.00 91.62 73 ILE A CA 1
ATOM 586 C C . ILE A 1 73 ? 0.858 -6.977 6.074 1.00 91.62 73 ILE A C 1
ATOM 588 O O . ILE A 1 73 ? -0.042 -6.330 5.525 1.00 91.62 73 ILE A O 1
ATOM 592 N N . PRO A 1 74 ? 0.605 -8.012 6.899 1.00 91.31 74 PRO A N 1
ATOM 593 C CA . PRO A 1 74 ? -0.747 -8.328 7.340 1.00 91.31 74 PRO A CA 1
ATOM 594 C C . PRO A 1 74 ? -1.295 -7.202 8.228 1.00 91.31 74 PRO A C 1
ATOM 596 O O . PRO A 1 74 ? -0.564 -6.283 8.602 1.00 91.31 74 PRO A O 1
ATOM 599 N N . TRP A 1 75 ? -2.573 -7.293 8.598 1.00 89.75 75 TRP A N 1
ATOM 600 C CA . TRP A 1 75 ? -3.210 -6.339 9.504 1.00 89.75 75 TRP A CA 1
ATOM 601 C C . TRP A 1 75 ? -2.346 -6.058 10.740 1.00 89.75 75 TRP A C 1
ATOM 603 O O . TRP A 1 75 ? -2.056 -6.951 11.536 1.00 89.75 75 TRP A O 1
ATOM 613 N N . SER A 1 76 ? -1.925 -4.805 10.865 1.00 90.06 76 SER A N 1
ATOM 614 C CA . SER A 1 76 ? -1.078 -4.288 11.938 1.00 90.06 76 SER A CA 1
ATOM 615 C C . SER A 1 76 ? -1.799 -3.134 12.623 1.00 90.06 76 SER A C 1
ATOM 617 O O . SER A 1 76 ? -2.400 -2.308 11.940 1.00 90.06 76 SER A O 1
ATOM 619 N N . VAL A 1 77 ? -1.764 -3.094 13.956 1.00 91.19 77 VAL A N 1
ATOM 620 C CA . VAL A 1 77 ? -2.592 -2.192 14.773 1.00 91.19 77 VAL A CA 1
ATOM 621 C C . VAL A 1 77 ? -1.828 -0.927 15.161 1.00 91.19 77 VAL A C 1
ATOM 623 O O . VAL A 1 77 ? -0.662 -0.998 15.543 1.00 91.19 77 VAL A O 1
ATOM 626 N N . PHE A 1 78 ? -2.513 0.212 15.103 1.00 92.75 78 PHE A N 1
ATOM 627 C CA . PHE A 1 78 ? -2.023 1.540 15.457 1.00 92.75 78 PHE A CA 1
ATOM 628 C C . PHE A 1 78 ? -3.075 2.308 16.271 1.00 92.75 78 PHE A C 1
ATOM 630 O O . PHE A 1 78 ? -4.261 1.980 16.251 1.00 92.75 78 PHE A O 1
ATOM 637 N N . GLU 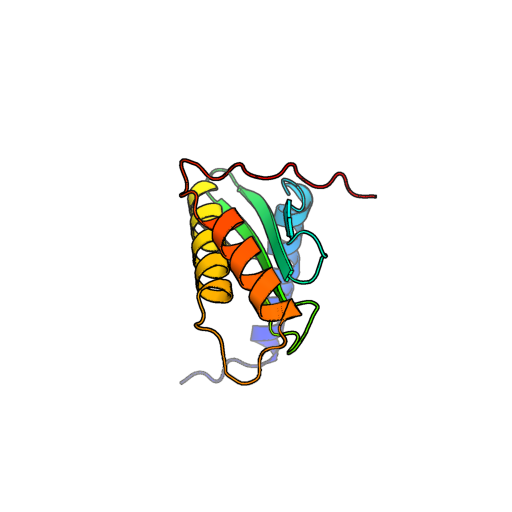A 1 79 ? -2.639 3.350 16.979 1.00 92.69 79 GLU A N 1
ATOM 638 C CA . GLU A 1 79 ? -3.518 4.212 17.786 1.00 92.69 79 GLU A CA 1
ATOM 639 C C . GLU A 1 79 ? -4.336 5.194 16.929 1.00 92.69 79 GLU A C 1
ATOM 641 O O . GLU A 1 79 ? -5.405 5.638 17.335 1.00 92.69 79 GLU A O 1
ATOM 646 N N . THR A 1 80 ? -3.862 5.544 15.729 1.00 94.25 80 THR A N 1
ATOM 647 C CA . THR A 1 80 ? -4.539 6.514 14.856 1.00 94.25 80 THR A CA 1
ATOM 648 C C . THR A 1 80 ? -4.508 6.100 13.388 1.00 94.25 80 THR A C 1
ATOM 650 O O . THR A 1 80 ? -3.598 5.397 12.934 1.00 94.25 80 THR A O 1
ATOM 653 N N . ARG A 1 81 ? -5.488 6.591 12.620 1.00 93.56 81 ARG A N 1
ATOM 654 C CA . ARG A 1 81 ? -5.542 6.443 11.159 1.00 93.56 81 ARG A CA 1
ATOM 655 C C . ARG A 1 81 ? -4.307 7.055 10.493 1.00 93.56 81 ARG A C 1
ATOM 657 O O . ARG A 1 81 ? -3.736 6.489 9.563 1.00 93.56 81 ARG A O 1
ATOM 664 N N . GLU A 1 82 ? -3.856 8.197 10.996 1.00 93.31 82 GLU A N 1
ATOM 665 C CA . GLU A 1 82 ? -2.681 8.906 10.494 1.00 93.31 82 GLU A CA 1
ATOM 666 C C . GLU A 1 82 ? -1.403 8.098 10.733 1.00 93.31 82 GLU A C 1
ATOM 668 O O . GLU A 1 82 ? -0.520 8.088 9.876 1.00 93.31 82 GLU A O 1
ATOM 673 N N . ALA A 1 83 ? -1.306 7.380 11.858 1.00 93.62 83 ALA A N 1
ATOM 674 C CA . ALA A 1 83 ? -0.187 6.483 12.128 1.00 93.62 83 ALA A CA 1
ATOM 675 C C . ALA A 1 83 ? -0.164 5.295 11.152 1.00 93.62 83 ALA A C 1
ATOM 677 O O . ALA A 1 83 ? 0.911 4.950 10.654 1.00 93.62 83 ALA A O 1
ATOM 678 N N . CYS A 1 84 ? -1.330 4.736 10.798 1.00 94.44 84 CYS A N 1
ATOM 679 C CA . CYS A 1 84 ? -1.445 3.743 9.725 1.00 94.44 84 CYS A CA 1
ATOM 680 C C . CYS A 1 84 ? -0.899 4.286 8.392 1.00 94.44 84 CYS A C 1
ATOM 682 O O . CYS A 1 84 ? -0.057 3.648 7.756 1.00 94.44 84 CYS A O 1
ATOM 684 N N . LEU A 1 85 ? -1.329 5.485 7.982 1.00 93.31 85 LEU A N 1
ATOM 685 C CA . LEU A 1 85 ? -0.868 6.109 6.735 1.00 93.31 85 LEU A CA 1
ATOM 686 C C . LEU A 1 85 ? 0.630 6.426 6.748 1.00 93.31 85 LEU A C 1
ATOM 688 O O . LEU A 1 85 ? 1.330 6.146 5.774 1.00 93.31 85 LEU A O 1
ATOM 692 N N . GLN A 1 86 ? 1.146 6.966 7.853 1.00 93.88 86 GLN A N 1
ATOM 693 C CA . GLN A 1 86 ? 2.582 7.202 8.019 1.00 93.88 86 GLN A CA 1
ATOM 694 C C . GLN A 1 86 ? 3.379 5.907 7.882 1.00 93.88 86 GLN A C 1
ATOM 696 O O . GLN A 1 86 ? 4.413 5.875 7.211 1.00 93.88 86 GLN A O 1
ATOM 701 N N . PHE A 1 87 ? 2.893 4.826 8.493 1.00 94.62 87 PHE A N 1
ATOM 702 C CA . PHE A 1 87 ? 3.518 3.517 8.386 1.00 94.62 87 PHE A CA 1
ATOM 703 C C . PHE A 1 87 ? 3.551 3.025 6.932 1.00 94.62 87 PHE A C 1
ATOM 705 O O . PHE A 1 87 ? 4.620 2.644 6.451 1.00 94.62 87 PHE A O 1
ATOM 712 N N . PHE A 1 88 ? 2.436 3.131 6.199 1.00 95.06 88 PHE A N 1
ATOM 713 C CA . PHE A 1 88 ? 2.387 2.807 4.769 1.00 95.06 88 PHE A CA 1
ATOM 714 C C . PHE A 1 88 ? 3.386 3.618 3.944 1.00 95.06 88 PHE A C 1
ATOM 716 O O . PHE A 1 88 ? 4.200 3.034 3.225 1.00 95.06 88 PHE A O 1
ATOM 723 N N . LEU A 1 89 ? 3.380 4.948 4.077 1.00 93.81 89 LEU A N 1
ATOM 724 C CA . LEU A 1 89 ? 4.278 5.815 3.311 1.00 93.81 89 LEU A CA 1
ATOM 725 C C . LEU A 1 89 ? 5.747 5.498 3.596 1.00 93.81 89 LEU A C 1
ATOM 727 O O . LEU A 1 89 ? 6.559 5.461 2.672 1.00 93.81 89 LEU A O 1
ATOM 731 N N . ASN A 1 90 ? 6.098 5.229 4.855 1.00 93.69 90 ASN A N 1
ATOM 732 C CA . ASN A 1 90 ? 7.461 4.861 5.230 1.00 93.69 90 ASN A CA 1
ATOM 733 C C . ASN A 1 90 ? 7.893 3.538 4.587 1.00 93.69 90 ASN A C 1
ATOM 735 O O . ASN A 1 90 ? 8.993 3.459 4.031 1.00 93.69 90 ASN A O 1
ATOM 739 N N . VAL A 1 91 ? 7.029 2.520 4.613 1.00 94.31 91 VAL A N 1
ATOM 740 C CA . VAL A 1 91 ? 7.298 1.214 3.994 1.00 94.31 91 VAL A CA 1
ATOM 741 C C . VAL A 1 91 ? 7.409 1.341 2.473 1.00 94.31 91 VAL A C 1
ATOM 743 O O . VAL A 1 91 ? 8.388 0.869 1.890 1.00 94.31 91 VAL A O 1
ATOM 746 N N . ALA A 1 92 ? 6.460 2.024 1.829 1.00 94.31 92 ALA A N 1
ATOM 747 C CA . ALA A 1 92 ? 6.447 2.214 0.382 1.00 94.31 92 ALA A CA 1
ATOM 748 C C . ALA A 1 92 ? 7.684 2.987 -0.094 1.00 94.31 92 ALA A C 1
ATOM 750 O O . ALA A 1 92 ? 8.415 2.517 -0.970 1.00 94.31 92 ALA A O 1
ATOM 751 N N . ARG A 1 93 ? 8.006 4.116 0.549 1.00 93.12 93 ARG A N 1
ATOM 752 C CA . ARG A 1 93 ? 9.218 4.890 0.242 1.00 93.12 93 ARG A CA 1
ATOM 753 C C . ARG A 1 93 ? 10.474 4.055 0.431 1.00 93.12 93 ARG A C 1
ATOM 755 O O . ARG A 1 93 ? 11.345 4.076 -0.429 1.00 93.12 93 ARG A O 1
ATOM 762 N N . MET A 1 94 ? 10.581 3.294 1.520 1.00 92.62 94 MET A N 1
ATOM 763 C CA . MET A 1 94 ? 11.741 2.429 1.749 1.00 92.62 94 MET A CA 1
ATOM 764 C C . MET A 1 94 ? 11.890 1.367 0.650 1.00 92.62 94 MET A C 1
ATOM 766 O O . MET A 1 94 ? 13.009 1.103 0.204 1.00 92.62 94 MET A O 1
ATOM 770 N N . HIS A 1 95 ? 10.780 0.778 0.199 1.00 92.62 95 HIS A N 1
ATOM 771 C CA . HIS A 1 95 ? 10.784 -0.225 -0.861 1.00 92.62 95 HIS A CA 1
ATOM 772 C C . HIS A 1 95 ? 11.283 0.356 -2.193 1.00 92.62 95 HIS A C 1
ATOM 774 O O . HIS A 1 95 ? 12.201 -0.203 -2.799 1.00 92.62 95 HIS A O 1
ATOM 780 N N . PHE A 1 96 ? 10.738 1.505 -2.608 1.00 91.50 96 PHE A N 1
ATOM 781 C CA . PHE A 1 96 ? 11.055 2.128 -3.897 1.00 91.50 96 PHE A CA 1
ATOM 782 C C . PHE A 1 96 ? 12.296 3.032 -3.875 1.00 91.50 96 PHE A C 1
ATOM 784 O O . PHE A 1 96 ? 12.802 3.364 -4.937 1.00 91.50 96 PHE A O 1
ATOM 791 N N . ARG A 1 97 ? 12.866 3.394 -2.717 1.00 87.50 97 ARG A N 1
ATOM 792 C CA . ARG A 1 97 ? 14.086 4.233 -2.620 1.00 87.50 97 ARG A CA 1
ATOM 793 C C . ARG A 1 97 ? 15.386 3.512 -3.003 1.00 87.50 97 ARG A C 1
ATOM 795 O O . ARG A 1 97 ? 16.414 4.167 -3.147 1.00 87.50 97 ARG A O 1
ATOM 802 N N . ARG A 1 98 ? 15.388 2.177 -3.109 1.00 71.75 98 ARG A N 1
ATOM 803 C CA . ARG A 1 98 ? 16.625 1.398 -3.322 1.00 71.75 98 ARG A CA 1
ATOM 804 C C . ARG A 1 98 ? 17.394 1.919 -4.553 1.00 71.75 98 ARG A C 1
ATOM 806 O O . ARG A 1 98 ? 16.769 2.114 -5.580 1.00 71.75 98 ARG A O 1
ATOM 813 N N . PRO A 1 99 ? 18.711 2.167 -4.476 1.00 64.94 99 PRO A N 1
ATOM 814 C CA . PRO A 1 99 ? 19.461 2.626 -5.644 1.00 64.94 99 PRO A CA 1
ATOM 815 C C . PRO A 1 99 ? 19.378 1.594 -6.773 1.00 64.94 99 PRO A C 1
ATOM 817 O O . PRO A 1 99 ? 19.331 0.395 -6.473 1.00 64.94 99 PRO A O 1
ATOM 820 N N . ASP A 1 100 ? 19.396 2.078 -8.021 1.00 63.34 100 ASP A N 1
ATOM 821 C CA . ASP A 1 100 ? 19.396 1.258 -9.237 1.00 63.34 100 ASP A CA 1
ATOM 822 C C . ASP A 1 100 ? 20.398 0.113 -9.072 1.00 63.34 100 ASP A C 1
ATOM 824 O O . ASP A 1 100 ? 21.613 0.322 -8.947 1.00 63.34 100 ASP A O 1
ATOM 828 N N . ARG A 1 101 ? 19.895 -1.122 -9.029 1.00 67.25 101 ARG A N 1
ATOM 829 C CA . ARG A 1 101 ? 20.783 -2.284 -9.000 1.00 67.25 101 ARG A CA 1
ATOM 830 C C . ARG A 1 101 ? 21.233 -2.569 -10.429 1.00 67.25 101 ARG A C 1
ATOM 832 O O . ARG A 1 101 ? 20.410 -2.534 -11.343 1.00 67.25 101 ARG A O 1
ATOM 839 N N . PRO A 1 102 ? 22.499 -2.961 -10.647 1.00 62.44 102 PRO A N 1
ATOM 840 C CA . PRO A 1 102 ? 23.041 -3.195 -11.989 1.00 62.44 102 PRO A CA 1
ATOM 841 C C . PRO A 1 102 ? 22.329 -4.309 -12.785 1.00 62.44 102 PRO A C 1
ATOM 843 O O . PRO A 1 102 ? 22.588 -4.468 -13.972 1.00 62.44 102 PRO A O 1
ATOM 846 N N . HIS A 1 103 ? 21.431 -5.075 -12.157 1.00 72.12 103 HIS A N 1
ATOM 847 C CA . HIS A 1 103 ? 20.656 -6.150 -12.785 1.00 72.12 103 HIS A CA 1
ATOM 848 C C . HIS A 1 103 ? 19.157 -5.838 -12.926 1.00 72.12 103 HIS A C 1
ATOM 850 O O . HIS A 1 103 ? 18.382 -6.721 -13.292 1.00 72.12 103 HIS A O 1
ATOM 856 N N . GLU A 1 104 ? 18.714 -4.621 -12.605 1.00 81.94 104 GLU A N 1
ATOM 857 C CA . GLU A 1 104 ? 17.311 -4.238 -12.767 1.00 81.94 104 GLU A CA 1
ATOM 858 C C . GLU A 1 104 ? 17.011 -3.878 -14.221 1.00 81.94 104 GLU A C 1
ATOM 860 O O . GLU A 1 104 ? 17.763 -3.170 -14.887 1.00 81.94 104 GLU A O 1
ATOM 865 N N . SER A 1 105 ? 15.888 -4.389 -14.728 1.00 88.06 105 SER A N 1
ATOM 866 C CA . SER A 1 105 ? 15.435 -4.063 -16.080 1.00 88.06 105 SER A CA 1
ATOM 867 C C . SER A 1 105 ? 15.137 -2.566 -16.206 1.00 88.06 105 SER A C 1
ATOM 869 O O . SER A 1 105 ? 14.643 -1.950 -15.261 1.00 88.06 105 SER A O 1
ATOM 871 N N . SER A 1 106 ? 15.327 -1.989 -17.396 1.00 89.69 106 SER A N 1
ATOM 872 C CA . SER A 1 106 ? 14.983 -0.581 -17.652 1.00 89.69 106 SER A CA 1
ATOM 873 C C . SER A 1 106 ? 13.518 -0.266 -17.323 1.00 89.69 106 SER A C 1
ATOM 875 O O . SER A 1 106 ? 13.211 0.822 -16.844 1.00 89.69 106 SER A O 1
ATOM 877 N N . ARG A 1 107 ? 12.608 -1.236 -17.517 1.00 92.31 107 ARG A N 1
ATOM 878 C CA . ARG A 1 107 ? 11.194 -1.112 -17.129 1.00 92.31 107 ARG A CA 1
ATOM 879 C C . ARG A 1 107 ? 11.032 -0.944 -15.616 1.00 92.31 107 ARG A C 1
ATOM 881 O O . ARG A 1 107 ? 10.266 -0.090 -15.187 1.00 92.31 107 ARG A O 1
ATOM 888 N N . GLN A 1 108 ? 11.768 -1.723 -14.828 1.00 92.06 108 GLN A N 1
ATOM 889 C CA . GLN A 1 108 ? 11.732 -1.651 -13.368 1.00 92.06 108 GLN A CA 1
ATOM 890 C C . GLN A 1 108 ? 12.303 -0.328 -12.844 1.00 92.06 108 GLN A C 1
ATOM 892 O O . GLN A 1 108 ? 11.694 0.274 -11.968 1.00 92.06 108 GLN A O 1
ATOM 897 N N . GLN A 1 109 ? 13.402 0.164 -13.424 1.00 91.12 109 GLN A N 1
ATOM 898 C CA . GLN A 1 109 ? 13.984 1.467 -13.065 1.00 91.12 109 GLN A CA 1
ATOM 899 C C . GLN A 1 109 ? 13.025 2.629 -13.367 1.00 91.12 109 GLN A C 1
ATOM 901 O O . GLN A 1 109 ? 12.885 3.559 -12.575 1.00 91.12 109 GLN A O 1
ATOM 906 N N . THR A 1 110 ? 12.325 2.584 -14.507 1.00 92.69 110 THR A N 1
ATOM 907 C CA . THR A 1 110 ? 11.297 3.584 -14.833 1.00 92.69 110 THR A CA 1
ATOM 908 C C . THR A 1 110 ? 10.134 3.527 -13.847 1.00 92.69 110 THR A C 1
ATOM 910 O O . THR A 1 110 ? 9.781 4.561 -13.289 1.00 92.69 110 THR A O 1
ATOM 913 N N . ALA A 1 111 ? 9.596 2.335 -13.570 1.00 93.19 111 ALA A N 1
ATOM 914 C CA . ALA A 1 111 ? 8.515 2.165 -12.598 1.00 93.19 111 ALA A CA 1
ATOM 915 C C . ALA A 1 111 ? 8.926 2.650 -11.198 1.00 93.19 111 ALA A C 1
ATOM 917 O O . ALA A 1 111 ? 8.149 3.290 -10.497 1.00 93.19 111 ALA A O 1
ATOM 918 N N . GLN A 1 112 ? 10.174 2.399 -10.804 1.00 92.50 112 GLN A N 1
ATOM 919 C CA . GLN A 1 112 ? 10.724 2.865 -9.540 1.00 92.50 112 GLN A CA 1
ATOM 920 C C . GLN A 1 112 ? 10.746 4.393 -9.432 1.00 92.50 112 GLN A C 1
ATOM 922 O O . GLN A 1 112 ? 10.312 4.923 -8.410 1.00 92.50 112 GLN A O 1
ATOM 927 N N . ARG A 1 113 ? 11.233 5.099 -10.462 1.00 91.00 113 ARG A N 1
ATOM 928 C CA . ARG A 1 113 ? 11.245 6.572 -10.479 1.00 91.00 113 ARG A CA 1
ATOM 929 C C . ARG A 1 113 ? 9.833 7.148 -10.397 1.00 91.00 113 ARG A C 1
ATOM 931 O O . ARG A 1 113 ? 9.593 8.024 -9.577 1.00 91.00 113 ARG A O 1
ATOM 938 N N . GLU A 1 114 ? 8.895 6.598 -11.166 1.00 92.31 114 GLU A N 1
ATOM 939 C CA . GLU A 1 114 ? 7.493 7.040 -11.127 1.00 92.31 114 GLU A CA 1
ATOM 940 C C . GLU A 1 114 ? 6.869 6.828 -9.738 1.00 92.31 114 GLU A C 1
ATOM 942 O O . GLU A 1 114 ? 6.242 7.733 -9.194 1.00 92.31 114 GLU A O 1
ATOM 947 N N . MET A 1 115 ? 7.100 5.672 -9.106 1.00 92.69 115 MET A N 1
ATOM 948 C CA . MET A 1 115 ? 6.617 5.430 -7.741 1.00 92.69 115 MET A CA 1
ATOM 949 C C . MET A 1 115 ? 7.271 6.360 -6.713 1.00 92.69 115 MET A C 1
ATOM 951 O O . MET A 1 115 ? 6.609 6.776 -5.765 1.00 92.69 115 MET A O 1
ATOM 955 N N . GLN A 1 116 ? 8.554 6.704 -6.873 1.00 90.75 116 GLN A N 1
ATOM 956 C CA . GLN A 1 116 ? 9.213 7.683 -6.004 1.00 90.75 116 GLN A CA 1
ATOM 957 C C . GLN A 1 116 ? 8.563 9.064 -6.118 1.00 90.75 116 GLN A C 1
ATOM 959 O O . GLN A 1 116 ? 8.351 9.694 -5.086 1.00 90.75 116 GLN A O 1
ATOM 964 N N . GLU A 1 117 ? 8.219 9.505 -7.330 1.00 88.56 117 GLU A N 1
ATOM 965 C CA . GLU A 1 117 ? 7.518 10.772 -7.572 1.00 88.56 117 GLU A CA 1
ATOM 966 C C . GLU A 1 117 ? 6.121 10.767 -6.937 1.00 88.56 117 GLU A C 1
ATOM 968 O O . GLU A 1 117 ? 5.807 11.661 -6.153 1.00 88.56 117 GLU A O 1
ATOM 973 N N . LEU A 1 118 ? 5.328 9.712 -7.170 1.00 88.62 118 LEU A N 1
ATOM 974 C CA . LEU A 1 118 ? 3.991 9.549 -6.577 1.00 88.62 118 LEU A CA 1
ATOM 975 C C . LEU A 1 118 ? 4.009 9.544 -5.038 1.00 88.62 118 LEU A C 1
ATOM 977 O O . LEU A 1 118 ? 3.039 9.940 -4.397 1.00 88.62 118 LEU A O 1
ATOM 981 N N . LEU A 1 119 ? 5.109 9.084 -4.435 1.00 88.38 119 LEU A N 1
ATOM 982 C CA . LEU A 1 119 ? 5.278 8.987 -2.983 1.00 88.38 119 LEU A CA 1
ATOM 983 C C . LEU A 1 119 ? 6.053 10.171 -2.375 1.00 88.38 119 LEU A C 1
ATOM 985 O O . LEU A 1 119 ? 6.221 10.205 -1.149 1.00 88.38 119 LEU A O 1
ATOM 989 N N . ALA A 1 120 ? 6.569 11.106 -3.180 1.00 79.12 120 ALA A N 1
ATOM 990 C CA . ALA A 1 120 ? 7.457 12.180 -2.721 1.00 79.12 120 ALA A CA 1
ATOM 991 C C . ALA A 1 120 ? 6.730 13.238 -1.878 1.00 79.12 120 ALA A C 1
ATOM 993 O O . ALA A 1 120 ? 7.336 13.849 -0.994 1.00 79.12 120 ALA A O 1
ATOM 994 N N . GLU A 1 121 ? 5.429 13.426 -2.094 1.00 64.50 121 GLU A N 1
ATOM 995 C CA . GLU A 1 121 ? 4.638 14.391 -1.340 1.00 64.50 121 GLU A CA 1
ATOM 996 C C . GLU A 1 121 ? 4.326 13.818 0.055 1.00 64.50 121 GLU A C 1
ATOM 998 O O . GLU A 1 121 ? 3.763 12.734 0.210 1.00 64.50 121 GLU A O 1
ATOM 1003 N N . GLY A 1 122 ? 4.822 14.492 1.102 1.00 55.12 122 GLY A N 1
ATOM 1004 C CA . GLY A 1 122 ? 4.713 14.093 2.514 1.00 55.12 122 GLY A CA 1
ATOM 1005 C C . GLY A 1 122 ? 3.268 13.892 2.996 1.00 55.12 122 GLY A C 1
ATOM 1006 O O . GLY A 1 122 ? 2.325 14.056 2.239 1.00 55.12 122 GLY A O 1
ATOM 1007 N N . LEU A 1 123 ? 3.054 13.607 4.286 1.00 53.62 123 LEU A N 1
ATOM 1008 C CA . LEU A 1 123 ? 1.693 13.387 4.821 1.00 53.62 123 LEU A CA 1
ATOM 1009 C C . LEU A 1 123 ? 0.715 14.561 4.562 1.00 53.62 123 LEU A C 1
ATOM 1011 O O . LEU A 1 123 ? -0.489 14.359 4.554 1.00 53.62 123 LEU A O 1
ATOM 1015 N N . PHE A 1 124 ? 1.242 15.772 4.342 1.00 50.69 124 PHE A N 1
ATOM 1016 C CA . PHE A 1 124 ? 0.492 17.007 4.072 1.00 50.69 124 PHE A CA 1
ATOM 1017 C C . PHE A 1 124 ? 0.387 17.381 2.578 1.00 50.69 124 PHE A C 1
ATOM 1019 O O . PHE A 1 124 ? -0.138 18.442 2.257 1.00 50.69 124 PHE A O 1
ATOM 1026 N N . GLY A 1 125 ? 0.897 16.535 1.679 1.00 55.53 125 GLY A N 1
ATOM 1027 C CA . GLY A 1 125 ? 0.763 16.678 0.222 1.00 55.53 125 GLY A CA 1
ATOM 1028 C C . GLY A 1 125 ? 0.328 15.387 -0.475 1.00 55.53 125 GLY A C 1
ATOM 1029 O O . GLY A 1 125 ? -0.123 15.428 -1.605 1.00 55.53 125 GLY A O 1
ATOM 1030 N N . PHE A 1 126 ? 0.390 14.241 0.207 1.00 70.75 126 PHE A N 1
ATOM 1031 C CA . PHE A 1 126 ? -0.105 12.980 -0.321 1.00 70.75 126 PHE A CA 1
ATOM 1032 C C . PHE A 1 126 ? -1.609 13.065 -0.609 1.00 70.75 126 PHE A C 1
ATOM 1034 O O . PHE A 1 126 ? -2.437 13.050 0.306 1.00 70.75 126 PHE A O 1
ATOM 1041 N N . CYS A 1 127 ? -1.963 13.127 -1.892 1.00 74.19 127 CYS A N 1
ATOM 1042 C CA . CYS A 1 127 ? -3.333 12.936 -2.343 1.00 74.19 127 CYS A CA 1
ATOM 1043 C C . CYS A 1 127 ? -3.699 11.457 -2.206 1.00 74.19 127 CYS A C 1
ATOM 1045 O O . CYS A 1 127 ? -3.439 10.652 -3.101 1.00 74.19 127 CYS A O 1
ATOM 1047 N N . GLU A 1 128 ? -4.292 11.111 -1.064 1.00 81.00 128 GLU A N 1
ATOM 1048 C CA . GLU A 1 128 ? -4.799 9.769 -0.803 1.00 81.00 128 GLU A CA 1
ATOM 1049 C C . GLU A 1 128 ? -5.751 9.331 -1.934 1.00 81.00 128 GLU A C 1
ATOM 1051 O O . GLU A 1 128 ? -6.736 10.027 -2.207 1.00 81.00 128 GLU A O 1
ATOM 1056 N N . PRO A 1 129 ? -5.467 8.207 -2.624 1.00 81.81 129 PRO A N 1
ATOM 1057 C CA . PRO A 1 129 ? -6.315 7.750 -3.710 1.00 81.81 129 PRO A CA 1
ATOM 1058 C C . PRO A 1 129 ? -7.686 7.344 -3.167 1.00 81.81 129 PRO A C 1
ATOM 1060 O O . PRO A 1 129 ? -7.828 6.884 -2.030 1.00 81.81 129 PRO A O 1
ATOM 1063 N N . ALA A 1 130 ? -8.715 7.505 -3.999 1.00 83.31 130 ALA A N 1
ATOM 1064 C CA . ALA A 1 130 ? -10.042 7.015 -3.664 1.00 83.31 130 ALA A CA 1
ATOM 1065 C C . ALA A 1 130 ? -9.990 5.502 -3.408 1.00 83.31 130 ALA A C 1
ATOM 1067 O O . ALA A 1 130 ? -9.241 4.775 -4.065 1.00 83.31 130 ALA A O 1
ATOM 1068 N N . ALA A 1 131 ? -10.800 5.031 -2.462 1.00 80.81 131 ALA A N 1
ATOM 1069 C CA . ALA A 1 131 ? -10.985 3.602 -2.277 1.00 80.81 131 ALA A CA 1
ATOM 1070 C C . ALA A 1 131 ? -11.525 2.996 -3.578 1.00 80.81 131 ALA A C 1
ATOM 1072 O O . ALA A 1 131 ? -12.468 3.527 -4.176 1.00 80.81 131 ALA A O 1
ATOM 1073 N N . SER A 1 132 ? -10.930 1.894 -4.030 1.00 77.62 132 SER A N 1
ATOM 1074 C CA . SER A 1 132 ? -11.447 1.160 -5.173 1.00 77.62 132 SER A CA 1
ATOM 1075 C C . SER A 1 132 ? -12.843 0.663 -4.818 1.00 77.62 132 SER A C 1
ATOM 1077 O O . SER A 1 132 ? -13.007 -0.092 -3.858 1.00 77.62 132 SER A O 1
ATOM 1079 N N . SER A 1 133 ? -13.848 1.090 -5.580 1.00 54.28 133 SER A N 1
ATOM 1080 C CA . SER A 1 133 ? -15.178 0.491 -5.512 1.00 54.28 133 SER A CA 1
ATOM 1081 C C . SER A 1 133 ? -15.022 -0.961 -5.953 1.00 54.28 133 SER A C 1
ATOM 1083 O O . SER A 1 133 ? -14.720 -1.211 -7.118 1.00 54.28 133 SER A O 1
ATOM 1085 N N . GLY A 1 134 ? -15.104 -1.899 -5.009 1.00 47.44 134 GLY A N 1
ATOM 1086 C CA . GLY A 1 134 ? -14.984 -3.322 -5.307 1.00 47.44 134 GLY A CA 1
ATOM 1087 C C . GLY A 1 134 ? -15.970 -3.719 -6.406 1.00 47.44 134 GLY A C 1
ATOM 1088 O O . GLY A 1 134 ? -17.143 -3.348 -6.341 1.00 47.44 134 GLY A O 1
ATOM 1089 N N . VAL A 1 135 ? -15.467 -4.427 -7.418 1.00 36.00 135 VAL A N 1
ATOM 1090 C CA . VAL A 1 135 ? -16.276 -5.239 -8.337 1.00 36.00 135 VAL A CA 1
ATOM 1091 C C . VAL A 1 135 ? -16.394 -6.629 -7.738 1.00 36.00 135 VAL A C 1
ATOM 1093 O O . VAL A 1 135 ? -15.344 -7.140 -7.283 1.00 36.00 135 VAL A O 1
#

Radius of gyration: 17.38 Å; chains: 1; bounding box: 39×43×48 Å

Foldseek 3Di:
DDPPDPVNVVVVVVCCCVLVVVQFVVQKQAKFKDFFPVNQWIKIKIKGDNDPFKIWMWIKTFGPDFPGDIDTDPIDMDRDPLVNVVVSLVVQCVVLVDPDDPRGDPSSVNRSVRSCVQSVQPSVGNPGGRHPPDD

Sequence (135 aa):
MLIESLSQRRQEFQHWVETARDPADSSSEGLRFLSDRNDAALAEYEIAKLDETRWAIRMRVAYRCGNCNGMSIPWSVFETREACLQFFLNVARMHFRRPDRPHESSRQQTAQREMQELLAEGLFGFCEPAASSGV

Secondary structure (DSSP, 8-state):
-----HHHHHHHHHHHHHHTHHHHHHSB---EEEE-TTSSEEEEEEEEE-SSS-EEEEEEEEESSTT--EEEEEEEEESSHHHHHHHHHHHHHHHHTS---TT--HHHHHHHHHHHHHTTS-TTT--PPPPP---